Protein AF-A0A351UT31-F1 (afdb_monomer_lite)

Secondary structure (DSSP, 8-state):
--S-S-------TT---S--TTGGGGT--S--HHHHHHHHSS----HHHHHTTGGGSS--SSSPPPSS-SS--------SS--SHHHHHHHHTT----SPPPP-TTT-S-HHHHHHHHHHHT--

pLDDT: mean 95.67, std 3.82, range [61.44, 98.25]

Foldseek 3Di:
DDPDPDDDDDDPPPQAAWDDPCCVVVVRPGDGRVQVCLVPDPHDDDVPVQLQFVCVAHPHDHDDHDPHRPHDDYDDDQQAPEDDPVSVVVVVVPDHHPDYDDDQPPPRDDPVVVVVVCVVVVHD

Sequence (124 aa):
MKTYQRIFTIVLDSLGIGAMEDSPQYGDIGVDTLGHIDAQADHLVIPNLRRLGLANLHPLQKTEREEQPEGYYLRMKERSCGKDTMTGHWEMMGLHITKPFRTFTETGFPQELINELARQTGRT

Radius of gyration: 20.02 Å; chains: 1; bounding box: 42×34×54 Å

Structure (mmCIF, N/CA/C/O backbone):
data_AF-A0A351UT31-F1
#
_entry.id   AF-A0A351UT31-F1
#
loop_
_atom_site.group_PDB
_atom_site.id
_atom_site.type_symbol
_atom_site.label_atom_id
_atom_site.label_alt_id
_atom_site.label_comp_id
_atom_site.label_asym_id
_atom_site.label_entity_id
_atom_site.label_seq_id
_atom_site.pdbx_PDB_ins_code
_atom_site.Cartn_x
_atom_site.Cartn_y
_atom_site.Cartn_z
_atom_site.occupancy
_atom_site.B_iso_or_equiv
_atom_site.auth_seq_id
_atom_site.auth_comp_id
_atom_site.auth_asym_id
_atom_site.auth_atom_id
_atom_site.pdbx_PDB_model_num
ATOM 1 N N . MET A 1 1 ? -18.589 19.745 -20.631 1.00 61.44 1 MET A N 1
ATOM 2 C CA . MET A 1 1 ? -18.543 18.402 -21.254 1.00 61.44 1 MET A CA 1
ATOM 3 C C . MET A 1 1 ? -17.688 17.513 -20.359 1.00 61.44 1 MET A C 1
ATOM 5 O O . MET A 1 1 ? -16.689 18.017 -19.862 1.00 61.44 1 MET A O 1
ATOM 9 N N . LYS A 1 2 ? -18.082 16.267 -20.060 1.00 89.62 2 LYS A N 1
ATOM 10 C CA . LYS A 1 2 ? -17.237 15.369 -19.248 1.00 89.62 2 LYS A CA 1
ATOM 11 C C . LYS A 1 2 ? -16.104 14.831 -20.123 1.00 89.62 2 LYS A C 1
ATOM 13 O O . LYS A 1 2 ? -16.396 14.325 -21.202 1.00 89.62 2 LYS A O 1
ATOM 18 N N . THR A 1 3 ? -14.856 14.922 -19.662 1.00 96.62 3 THR A N 1
ATOM 19 C CA . THR A 1 3 ? -13.685 14.382 -20.382 1.00 96.62 3 THR A CA 1
ATOM 20 C C . THR A 1 3 ? -13.800 12.871 -20.594 1.00 96.62 3 THR A C 1
ATOM 22 O O . THR A 1 3 ? -13.489 12.380 -21.673 1.00 96.62 3 THR A O 1
ATOM 25 N N . TYR A 1 4 ? -14.324 12.141 -19.601 1.00 97.50 4 TYR A N 1
ATOM 26 C CA . TYR A 1 4 ? -14.540 10.693 -19.662 1.00 97.50 4 TYR A CA 1
ATOM 27 C C . TYR A 1 4 ? -15.998 10.335 -19.353 1.00 97.50 4 TYR A C 1
ATOM 29 O O . TYR A 1 4 ? -16.616 10.920 -18.461 1.00 97.50 4 TYR A O 1
ATOM 37 N N . GLN A 1 5 ? -16.550 9.354 -20.076 1.00 97.94 5 GLN A N 1
ATOM 38 C CA . GLN A 1 5 ? -17.912 8.850 -19.841 1.00 97.94 5 GLN A CA 1
ATOM 39 C C . GLN A 1 5 ? -17.997 7.922 -18.622 1.00 97.94 5 GLN A C 1
ATOM 41 O O . GLN A 1 5 ? -19.011 7.912 -17.927 1.00 97.94 5 GLN A O 1
ATOM 46 N N . ARG A 1 6 ? -16.942 7.140 -18.370 1.00 98.06 6 ARG A N 1
ATOM 47 C CA . ARG A 1 6 ? -16.817 6.202 -17.250 1.00 98.06 6 ARG A CA 1
ATOM 48 C C . ARG A 1 6 ? -15.391 6.249 -16.719 1.00 98.06 6 ARG A C 1
ATOM 50 O O . ARG A 1 6 ? -14.462 6.443 -17.499 1.00 98.06 6 ARG A O 1
ATOM 57 N N . ILE A 1 7 ? -15.244 6.044 -15.418 1.00 97.88 7 ILE A N 1
ATOM 58 C CA . ILE A 1 7 ? -13.956 5.884 -14.743 1.00 97.88 7 ILE A CA 1
ATOM 59 C C . ILE A 1 7 ? -13.994 4.523 -14.054 1.00 97.88 7 ILE A C 1
ATOM 61 O O . ILE A 1 7 ? -14.979 4.199 -13.392 1.00 97.88 7 ILE A O 1
ATOM 65 N N . PHE A 1 8 ? -12.941 3.734 -14.245 1.00 98.12 8 PHE A N 1
ATOM 66 C CA . PHE A 1 8 ? -12.754 2.456 -13.572 1.00 98.12 8 PHE A CA 1
ATOM 67 C C . PHE A 1 8 ? -11.608 2.612 -12.585 1.00 98.12 8 PHE A C 1
ATOM 69 O O . PHE A 1 8 ? -10.463 2.798 -12.993 1.00 98.12 8 PHE A O 1
ATOM 76 N N . THR A 1 9 ? -11.930 2.552 -11.299 1.00 97.25 9 THR A N 1
ATOM 77 C CA . THR A 1 9 ? -10.938 2.582 -10.225 1.00 97.25 9 THR A CA 1
ATOM 78 C C . THR A 1 9 ? -10.715 1.157 -9.745 1.00 97.25 9 THR A C 1
ATOM 80 O O . THR A 1 9 ? -11.671 0.471 -9.387 1.00 97.25 9 THR A O 1
ATOM 83 N N . ILE A 1 10 ? -9.461 0.708 -9.763 1.00 97.50 10 ILE A N 1
ATOM 84 C CA . ILE A 1 10 ? -9.051 -0.620 -9.301 1.00 97.50 10 ILE A CA 1
ATOM 85 C C . ILE A 1 10 ? -8.060 -0.416 -8.161 1.00 97.50 10 ILE A C 1
ATOM 87 O O . ILE A 1 10 ? -7.048 0.257 -8.341 1.00 97.50 10 ILE A O 1
ATOM 91 N N . VAL A 1 11 ? -8.354 -1.004 -7.003 1.00 97.62 11 VAL A N 1
ATOM 92 C CA . VAL A 1 11 ? -7.470 -0.987 -5.835 1.00 97.62 11 VAL A CA 1
ATOM 93 C C . VAL A 1 11 ? -6.811 -2.357 -5.721 1.00 97.62 11 VAL A C 1
ATOM 95 O O . VAL A 1 11 ? -7.496 -3.366 -5.563 1.00 97.62 11 VAL A O 1
ATOM 98 N N . LEU A 1 12 ? -5.482 -2.393 -5.829 1.00 97.00 12 LEU A N 1
ATOM 99 C CA . LEU A 1 12 ? -4.682 -3.565 -5.475 1.00 97.00 12 LEU A CA 1
ATOM 100 C C . LEU A 1 12 ? -4.385 -3.469 -3.978 1.00 97.00 12 LEU A C 1
ATOM 102 O O . LEU A 1 12 ? -3.407 -2.839 -3.578 1.00 97.00 12 LEU A O 1
ATOM 106 N N . ASP A 1 13 ? -5.292 -4.005 -3.161 1.00 97.81 13 ASP A N 1
ATOM 107 C CA . ASP A 1 13 ? -5.239 -3.828 -1.708 1.00 97.81 13 ASP A CA 1
ATOM 108 C C . ASP A 1 13 ? -3.895 -4.321 -1.142 1.00 97.81 13 ASP A C 1
ATOM 110 O O . ASP A 1 13 ? -3.376 -5.358 -1.561 1.00 97.81 13 ASP A O 1
ATOM 114 N N . SER A 1 14 ? -3.322 -3.554 -0.213 1.00 96.25 14 SER A N 1
ATOM 115 C CA . SER A 1 14 ? -2.006 -3.735 0.425 1.00 96.25 14 SER A CA 1
ATOM 116 C C . SER A 1 14 ? -0.746 -3.637 -0.457 1.00 96.25 14 SER A C 1
ATOM 118 O O . SER A 1 14 ? 0.367 -3.719 0.073 1.00 96.25 14 SER A O 1
ATOM 120 N N . LEU A 1 15 ? -0.859 -3.418 -1.775 1.00 97.06 15 LEU A N 1
ATOM 121 C CA . LEU A 1 15 ? 0.305 -3.327 -2.667 1.00 97.06 15 LEU A CA 1
ATOM 122 C C . LEU A 1 15 ? 1.032 -1.970 -2.549 1.00 97.06 15 LEU A C 1
ATOM 124 O O . LEU A 1 15 ? 0.894 -1.089 -3.397 1.00 97.06 15 LEU A O 1
ATOM 128 N N . GLY A 1 16 ? 1.830 -1.814 -1.493 1.00 97.06 16 GLY A N 1
ATOM 129 C CA . GLY A 1 16 ? 2.724 -0.669 -1.298 1.00 97.06 16 GLY A CA 1
ATOM 130 C C . GLY A 1 16 ? 3.950 -0.676 -2.224 1.00 97.06 16 GLY A C 1
ATOM 131 O O . GLY A 1 16 ? 4.431 -1.728 -2.642 1.00 97.06 16 GLY A O 1
ATOM 132 N N . ILE A 1 17 ? 4.491 0.511 -2.505 1.00 96.75 17 ILE A N 1
ATOM 133 C CA . ILE A 1 17 ? 5.650 0.738 -3.393 1.00 96.75 17 ILE A CA 1
ATOM 134 C C . ILE A 1 17 ? 6.849 1.351 -2.645 1.00 96.75 17 ILE A C 1
ATOM 136 O O . ILE A 1 17 ? 7.527 2.236 -3.163 1.00 96.75 17 ILE A O 1
ATOM 140 N N . GLY A 1 18 ? 7.055 0.925 -1.398 1.00 95.81 18 GLY A N 1
ATOM 141 C CA . GLY A 1 18 ? 8.115 1.417 -0.516 1.00 95.81 18 GLY A CA 1
ATOM 142 C C . GLY A 1 18 ? 7.611 2.209 0.692 1.00 95.81 18 GLY A C 1
ATOM 143 O O . GLY A 1 18 ? 6.455 2.631 0.761 1.00 95.81 18 GLY A O 1
ATOM 144 N N . ALA A 1 19 ? 8.506 2.398 1.659 1.00 95.69 19 ALA A N 1
ATOM 145 C CA . ALA A 1 19 ? 8.249 3.121 2.896 1.00 95.69 19 ALA A CA 1
ATOM 146 C C . ALA A 1 19 ? 8.001 4.622 2.664 1.00 95.69 19 ALA A C 1
ATOM 148 O O . ALA A 1 19 ? 8.709 5.281 1.898 1.00 95.69 19 ALA A O 1
ATOM 149 N N . MET A 1 20 ? 7.032 5.182 3.393 1.00 94.69 20 MET A N 1
ATOM 150 C CA . MET A 1 20 ? 6.841 6.632 3.508 1.00 94.69 20 MET A CA 1
ATOM 151 C C . MET A 1 20 ? 7.749 7.230 4.592 1.00 94.69 20 MET A C 1
ATOM 153 O O . MET A 1 20 ? 8.205 6.529 5.493 1.00 94.69 20 MET A O 1
ATOM 157 N N . GLU A 1 21 ? 7.993 8.540 4.535 1.00 94.12 21 GLU A N 1
ATOM 158 C CA . GLU A 1 21 ? 8.844 9.267 5.498 1.00 94.12 21 GLU A CA 1
ATOM 159 C C . GLU A 1 21 ? 8.392 9.098 6.959 1.00 94.12 21 GLU A C 1
ATOM 161 O O . GLU A 1 21 ? 9.208 9.091 7.876 1.00 94.12 21 GLU A O 1
ATOM 166 N N . ASP A 1 22 ? 7.088 8.959 7.175 1.00 95.12 22 ASP A N 1
ATOM 167 C CA . ASP A 1 22 ? 6.430 8.799 8.469 1.00 95.12 22 ASP A CA 1
ATOM 168 C C . ASP A 1 22 ? 6.180 7.334 8.857 1.00 95.12 22 ASP A C 1
ATOM 170 O O . ASP A 1 22 ? 5.736 7.078 9.973 1.00 95.12 22 ASP A O 1
ATOM 174 N N . SER A 1 23 ? 6.544 6.365 8.009 1.00 95.88 23 SER A N 1
ATOM 175 C CA . SER A 1 23 ? 6.421 4.929 8.316 1.00 95.88 23 SER A CA 1
ATOM 176 C C . SER A 1 23 ? 7.046 4.499 9.660 1.00 95.88 23 SER A C 1
ATOM 178 O O . SER A 1 23 ? 6.413 3.698 10.357 1.00 95.88 23 SER A O 1
ATOM 180 N N . PRO A 1 24 ? 8.172 5.079 10.150 1.00 96.25 24 PRO A N 1
ATOM 181 C CA . PRO A 1 24 ? 8.697 4.724 11.469 1.00 96.25 24 PRO A CA 1
ATOM 182 C C . PRO A 1 24 ? 7.747 5.063 12.627 1.00 96.25 24 PRO A C 1
ATOM 184 O O . PRO A 1 24 ? 7.802 4.410 13.666 1.00 96.25 24 PRO A O 1
ATOM 187 N N . GLN A 1 25 ? 6.849 6.044 12.461 1.00 94.44 25 GLN A N 1
ATOM 188 C CA . GLN A 1 25 ? 5.841 6.394 13.475 1.00 94.44 25 GLN A CA 1
ATOM 189 C C . GLN A 1 25 ? 4.811 5.273 13.670 1.00 94.44 25 GLN A C 1
ATOM 191 O O . GLN A 1 25 ? 4.196 5.175 14.730 1.00 94.44 25 GLN A O 1
ATOM 196 N N . TYR A 1 26 ? 4.664 4.403 12.670 1.00 92.31 26 TYR A N 1
ATOM 197 C CA . TYR A 1 26 ? 3.785 3.237 12.686 1.00 92.31 26 TYR A CA 1
ATOM 198 C C . TYR A 1 26 ? 4.527 1.929 12.996 1.00 92.31 26 TYR A C 1
ATOM 200 O O . TYR A 1 26 ? 3.931 0.857 12.864 1.00 92.31 26 TYR A O 1
ATOM 208 N N . GLY A 1 27 ? 5.809 2.011 13.378 1.00 93.81 27 GLY A N 1
ATOM 209 C CA . GLY A 1 27 ? 6.681 0.855 13.603 1.00 93.81 27 GLY A CA 1
ATOM 210 C C . GLY A 1 27 ? 7.198 0.192 12.322 1.00 93.81 27 GLY A C 1
ATOM 211 O O . GLY A 1 27 ? 7.848 -0.847 12.396 1.00 93.81 27 GLY A O 1
ATOM 212 N N . ASP A 1 28 ? 6.946 0.788 11.156 1.00 94.75 28 ASP A N 1
ATOM 213 C CA . ASP A 1 28 ? 7.252 0.196 9.857 1.00 94.75 28 ASP A CA 1
ATOM 214 C C . ASP A 1 28 ? 8.592 0.731 9.332 1.00 94.75 28 ASP A C 1
ATOM 216 O O . ASP A 1 28 ? 8.649 1.728 8.617 1.00 94.75 28 ASP A O 1
ATOM 220 N N . ILE A 1 29 ? 9.701 0.083 9.694 1.00 95.94 29 ILE A N 1
ATOM 221 C CA . ILE A 1 29 ? 11.048 0.477 9.249 1.00 95.94 29 ILE A CA 1
ATOM 222 C C . ILE A 1 29 ? 11.514 -0.455 8.131 1.00 95.94 29 ILE A C 1
ATOM 224 O O . ILE A 1 29 ? 11.518 -1.672 8.294 1.00 95.94 29 ILE A O 1
ATOM 228 N N . GLY A 1 30 ? 11.942 0.120 7.003 1.00 94.00 30 GLY A N 1
ATOM 229 C CA . GLY A 1 30 ? 12.467 -0.650 5.868 1.00 94.00 30 GLY A CA 1
ATOM 230 C C . GLY A 1 30 ? 11.410 -1.483 5.140 1.00 94.00 30 GLY A C 1
ATOM 231 O O . GLY A 1 30 ? 11.750 -2.474 4.503 1.00 94.00 30 GLY A O 1
ATOM 232 N N . VAL A 1 31 ? 10.131 -1.114 5.251 1.00 96.50 31 VAL A N 1
ATOM 233 C CA . VAL A 1 31 ? 9.038 -1.805 4.559 1.00 96.50 31 VAL A CA 1
ATOM 234 C C . VAL A 1 31 ? 9.007 -1.440 3.075 1.00 96.50 31 VAL A C 1
ATOM 236 O O . VAL A 1 31 ? 9.115 -0.274 2.703 1.00 96.50 31 VAL A O 1
ATOM 239 N N . ASP A 1 32 ? 8.848 -2.442 2.216 1.00 97.56 32 ASP A N 1
ATOM 240 C CA . ASP A 1 32 ? 8.759 -2.259 0.768 1.00 97.56 32 ASP A CA 1
ATOM 241 C C . ASP A 1 32 ? 8.058 -3.458 0.127 1.00 97.56 32 ASP A C 1
ATOM 243 O O . ASP A 1 32 ? 8.688 -4.451 -0.221 1.00 97.56 32 ASP A O 1
ATOM 247 N N . THR A 1 33 ? 6.730 -3.404 0.017 1.00 97.94 33 THR A N 1
ATOM 248 C CA . THR A 1 33 ? 5.938 -4.548 -0.455 1.00 97.94 33 THR A CA 1
ATOM 249 C C . THR A 1 33 ? 6.317 -4.954 -1.881 1.00 97.94 33 THR A C 1
ATOM 251 O O . THR A 1 33 ? 6.750 -6.086 -2.093 1.00 97.94 33 THR A O 1
ATOM 254 N N . LEU A 1 34 ? 6.185 -4.054 -2.863 1.00 97.69 34 LEU A N 1
ATOM 255 C CA . LEU A 1 34 ? 6.490 -4.365 -4.262 1.00 97.69 34 LEU A CA 1
ATOM 256 C C . LEU A 1 34 ? 7.974 -4.703 -4.465 1.00 97.69 34 LEU A C 1
ATOM 258 O O . LEU A 1 34 ? 8.276 -5.676 -5.157 1.00 97.69 34 LEU A O 1
ATOM 262 N N . GLY A 1 35 ? 8.892 -3.948 -3.852 1.00 97.56 35 GLY A N 1
ATOM 263 C CA . GLY A 1 35 ? 10.326 -4.200 -3.981 1.00 97.56 35 GLY A CA 1
ATOM 264 C C . GLY A 1 35 ? 10.756 -5.522 -3.347 1.00 97.56 35 GLY A C 1
ATOM 265 O O . GLY A 1 35 ? 11.524 -6.267 -3.954 1.00 97.56 35 GLY A O 1
ATOM 266 N N . HIS A 1 36 ? 10.222 -5.884 -2.174 1.00 97.88 36 HIS A N 1
ATOM 267 C CA . HIS A 1 36 ? 10.505 -7.186 -1.566 1.00 97.88 36 HIS A CA 1
ATOM 268 C C . HIS A 1 36 ? 9.881 -8.343 -2.349 1.00 97.88 36 HIS A C 1
ATOM 270 O O . HIS A 1 36 ? 10.526 -9.381 -2.479 1.00 97.88 36 HIS A O 1
ATOM 276 N N . ILE A 1 37 ? 8.676 -8.186 -2.907 1.00 97.56 37 ILE A N 1
ATOM 277 C CA . ILE A 1 37 ? 8.083 -9.207 -3.786 1.00 97.56 37 ILE A CA 1
ATOM 278 C C . ILE A 1 37 ? 8.989 -9.451 -4.994 1.00 97.56 37 ILE A C 1
ATOM 280 O O . ILE A 1 37 ? 9.306 -10.599 -5.291 1.00 97.56 37 ILE A O 1
ATOM 284 N N . ASP A 1 38 ? 9.439 -8.390 -5.663 1.00 97.56 38 ASP A N 1
ATOM 285 C CA . ASP A 1 38 ? 10.343 -8.497 -6.809 1.00 97.56 38 ASP A CA 1
ATOM 286 C C . ASP A 1 38 ? 11.700 -9.125 -6.436 1.00 97.56 38 ASP A C 1
ATOM 288 O O . ASP A 1 38 ? 12.213 -9.983 -7.153 1.00 97.56 38 ASP A O 1
ATOM 292 N N . ALA A 1 39 ? 12.255 -8.765 -5.277 1.00 96.88 39 ALA A N 1
ATOM 293 C CA . ALA A 1 39 ? 13.510 -9.328 -4.789 1.00 96.88 39 ALA A CA 1
ATOM 294 C C . ALA A 1 39 ? 13.401 -10.826 -4.450 1.00 96.88 39 ALA A C 1
ATOM 296 O O . ALA A 1 39 ? 14.340 -11.588 -4.699 1.00 96.88 39 ALA A O 1
ATOM 297 N N . GLN A 1 40 ? 12.273 -11.262 -3.883 1.00 97.31 40 GLN A N 1
ATOM 298 C CA . GLN A 1 40 ? 12.075 -12.642 -3.424 1.00 97.31 40 GLN A CA 1
ATOM 299 C C . GLN A 1 40 ? 11.566 -13.577 -4.522 1.00 97.31 40 GLN A C 1
ATOM 301 O O . GLN A 1 40 ? 11.967 -14.736 -4.563 1.00 97.31 40 GLN A O 1
ATOM 306 N N . ALA A 1 41 ? 10.707 -13.099 -5.422 1.00 95.00 41 ALA A N 1
ATOM 307 C CA . ALA A 1 41 ? 10.202 -13.912 -6.522 1.00 95.00 41 ALA A CA 1
ATOM 308 C C . ALA A 1 41 ? 11.333 -14.279 -7.491 1.00 95.00 41 ALA A C 1
ATOM 310 O O . ALA A 1 41 ? 12.184 -13.440 -7.786 1.00 95.00 41 ALA A O 1
ATOM 311 N N . ASP A 1 42 ? 11.329 -15.498 -8.039 1.00 93.69 42 ASP A N 1
ATOM 312 C CA . ASP A 1 42 ? 12.265 -15.871 -9.111 1.00 93.69 42 ASP A CA 1
ATOM 313 C C . ASP A 1 42 ? 12.120 -14.903 -10.292 1.00 93.69 42 ASP A C 1
ATOM 315 O O . ASP A 1 42 ? 13.095 -14.293 -10.731 1.00 93.69 42 ASP A O 1
ATOM 319 N N . HIS A 1 43 ? 10.869 -14.690 -10.720 1.00 90.88 43 HIS A N 1
ATOM 320 C CA . HIS A 1 43 ? 10.476 -13.685 -11.700 1.00 90.88 43 HIS A CA 1
ATOM 321 C C . HIS A 1 43 ? 9.091 -13.113 -11.376 1.00 90.88 43 HIS A C 1
ATOM 323 O O . HIS A 1 43 ? 8.104 -13.850 -11.304 1.00 90.88 43 HIS A O 1
ATOM 329 N N . LEU A 1 44 ? 8.991 -11.789 -11.246 1.00 95.56 44 LEU A N 1
ATOM 330 C CA . LEU A 1 44 ? 7.711 -11.093 -11.134 1.00 95.56 44 LEU A CA 1
ATOM 331 C C . LEU A 1 44 ? 7.136 -10.820 -12.536 1.00 95.56 44 LEU A C 1
ATOM 333 O O . LEU A 1 44 ? 7.513 -9.875 -13.226 1.00 95.56 44 LEU A O 1
ATOM 337 N N . VAL A 1 45 ? 6.209 -11.670 -12.983 1.00 95.69 45 VAL A N 1
ATOM 338 C CA . VAL A 1 45 ? 5.635 -11.593 -14.337 1.00 95.69 45 VAL A CA 1
ATOM 339 C C . VAL A 1 45 ? 4.386 -10.709 -14.351 1.00 95.69 45 VAL A C 1
ATOM 341 O O . VAL A 1 45 ? 3.270 -11.169 -14.121 1.00 95.69 45 VAL A O 1
ATOM 344 N N . ILE A 1 46 ? 4.572 -9.426 -14.662 1.00 95.88 46 ILE A N 1
ATOM 345 C CA . ILE A 1 46 ? 3.497 -8.417 -14.704 1.00 95.88 46 ILE A CA 1
ATOM 346 C C . ILE A 1 46 ? 3.496 -7.585 -16.004 1.00 95.88 46 ILE A C 1
ATOM 348 O O . ILE A 1 46 ? 3.441 -6.356 -15.948 1.00 95.88 46 ILE A O 1
ATOM 352 N N . PRO A 1 47 ? 3.526 -8.206 -17.200 1.00 96.50 47 PRO A N 1
ATOM 353 C CA . PRO A 1 47 ? 3.763 -7.502 -18.468 1.00 96.50 47 PRO A CA 1
ATOM 354 C C . PRO A 1 47 ? 2.758 -6.373 -18.735 1.00 96.50 47 PRO A C 1
ATOM 356 O O . PRO A 1 47 ? 3.132 -5.295 -19.192 1.00 96.50 47 PRO A O 1
ATOM 359 N N . ASN A 1 48 ? 1.488 -6.577 -18.380 1.00 97.88 48 ASN A N 1
ATOM 360 C CA . ASN A 1 48 ? 0.449 -5.569 -18.579 1.00 97.88 48 ASN A CA 1
ATOM 361 C C . ASN A 1 48 ? 0.599 -4.374 -17.631 1.00 97.88 48 ASN A C 1
ATOM 363 O O . ASN A 1 48 ? 0.431 -3.238 -18.059 1.00 97.88 48 ASN A O 1
ATOM 367 N N . LEU A 1 49 ? 0.927 -4.614 -16.358 1.00 97.00 49 LEU A N 1
ATOM 368 C CA . LEU A 1 49 ? 1.109 -3.538 -15.379 1.00 97.00 49 LEU A CA 1
ATOM 369 C C . LEU A 1 49 ? 2.428 -2.797 -15.609 1.00 97.00 49 LEU A C 1
ATOM 371 O O . LEU A 1 49 ? 2.472 -1.580 -15.451 1.00 97.00 49 LEU A O 1
ATOM 375 N N . ARG A 1 50 ? 3.476 -3.501 -16.057 1.00 96.56 50 ARG A N 1
ATOM 376 C CA . ARG A 1 50 ? 4.722 -2.884 -16.520 1.00 96.56 50 ARG A CA 1
ATOM 377 C C . ARG A 1 50 ? 4.450 -1.928 -17.683 1.00 96.56 50 ARG A C 1
ATOM 379 O O . ARG A 1 50 ? 4.819 -0.767 -17.582 1.00 96.56 50 ARG A O 1
ATOM 386 N N . ARG A 1 51 ? 3.709 -2.366 -18.709 1.00 97.81 51 ARG A N 1
ATOM 387 C CA . ARG A 1 51 ? 3.303 -1.527 -19.856 1.00 97.81 51 ARG A CA 1
ATOM 388 C C . ARG 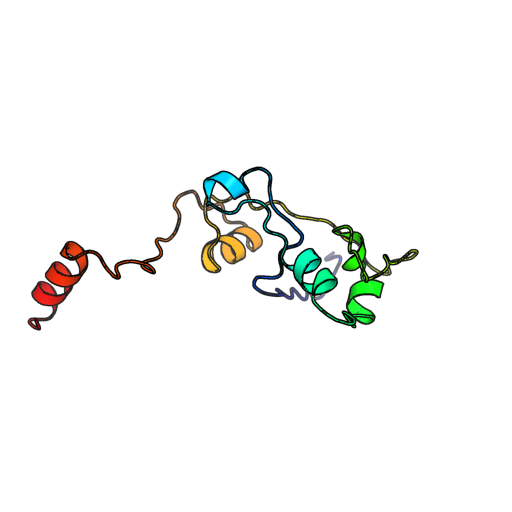A 1 51 ? 2.501 -0.281 -19.447 1.00 97.81 51 ARG A C 1
ATOM 390 O O . ARG A 1 51 ? 2.586 0.750 -20.106 1.00 97.81 51 ARG A O 1
ATOM 397 N N . LEU A 1 52 ? 1.744 -0.356 -18.348 1.00 97.75 52 LEU A N 1
ATOM 398 C CA . LEU A 1 52 ? 1.030 0.787 -17.759 1.00 97.75 52 LEU A CA 1
ATOM 399 C C . LEU A 1 52 ? 1.916 1.693 -16.877 1.00 97.75 52 LEU A C 1
ATOM 401 O O . LEU A 1 52 ? 1.457 2.754 -16.465 1.00 97.75 52 LEU A O 1
ATOM 405 N N . GLY A 1 53 ? 3.162 1.304 -16.594 1.00 97.19 53 GLY A N 1
ATOM 406 C CA . GLY A 1 53 ? 4.130 2.085 -15.819 1.00 97.19 53 GLY A CA 1
ATOM 407 C C . GLY A 1 53 ? 4.281 1.684 -14.346 1.00 97.19 53 GLY A C 1
ATOM 408 O O . GLY A 1 53 ? 4.916 2.418 -13.594 1.00 97.19 53 GLY A O 1
ATOM 409 N N . LEU A 1 54 ? 3.745 0.539 -13.895 1.00 96.75 54 LEU A N 1
ATOM 410 C CA . LEU A 1 54 ? 3.852 0.128 -12.482 1.00 96.75 54 LEU A CA 1
ATOM 411 C C . LEU A 1 54 ? 5.316 -0.025 -12.030 1.00 96.75 54 LEU A C 1
ATOM 413 O O . LEU A 1 54 ? 5.686 0.469 -10.969 1.00 96.75 54 LEU A O 1
ATOM 417 N N . ALA A 1 55 ? 6.161 -0.647 -12.858 1.00 96.25 55 ALA A N 1
ATOM 418 C CA . ALA A 1 55 ? 7.590 -0.832 -12.574 1.00 96.25 55 ALA A CA 1
ATOM 419 C C . ALA A 1 55 ? 8.392 0.487 -12.579 1.00 96.25 55 ALA A C 1
ATOM 421 O O . ALA A 1 55 ? 9.561 0.507 -12.209 1.00 96.25 55 ALA A O 1
ATOM 422 N N . ASN A 1 56 ? 7.776 1.598 -12.995 1.00 97.06 56 ASN A N 1
ATOM 423 C CA . ASN A 1 56 ? 8.395 2.920 -13.002 1.00 97.06 56 ASN A CA 1
ATOM 424 C C . ASN A 1 56 ? 8.121 3.700 -11.704 1.00 97.06 56 ASN A C 1
ATOM 426 O O . ASN A 1 56 ? 8.739 4.742 -11.486 1.00 97.06 56 ASN A O 1
ATOM 430 N N . LEU A 1 57 ? 7.202 3.225 -10.852 1.00 95.62 57 LEU A N 1
ATOM 431 C CA . LEU A 1 57 ? 6.839 3.887 -9.593 1.00 95.62 57 LEU A CA 1
ATOM 432 C C . LEU A 1 57 ? 7.929 3.787 -8.525 1.00 95.62 57 LEU A C 1
ATOM 434 O O . LEU A 1 57 ? 8.046 4.676 -7.681 1.00 95.62 57 LEU A O 1
ATOM 438 N N . HIS A 1 58 ? 8.699 2.702 -8.557 1.00 93.56 58 HIS A N 1
ATOM 439 C CA . HIS A 1 58 ? 9.695 2.358 -7.554 1.00 93.56 58 HIS A CA 1
ATOM 440 C C . HIS A 1 58 ? 10.792 1.498 -8.193 1.00 93.56 58 HIS A C 1
ATOM 442 O O . HIS A 1 58 ? 10.453 0.621 -8.986 1.00 93.56 58 HIS A O 1
ATOM 448 N N . PRO A 1 59 ? 12.088 1.727 -7.908 1.00 92.25 59 PRO A N 1
ATOM 449 C CA . PRO A 1 59 ? 13.157 0.879 -8.426 1.00 92.25 59 PRO A CA 1
ATOM 450 C C . PRO A 1 59 ? 12.998 -0.578 -7.975 1.00 92.25 59 PRO A C 1
ATOM 452 O O . PRO A 1 59 ? 12.977 -0.865 -6.781 1.00 92.25 59 PRO A O 1
ATOM 455 N N . LEU A 1 60 ? 12.931 -1.493 -8.940 1.00 95.75 60 LEU A N 1
ATOM 456 C CA . LEU A 1 60 ? 12.861 -2.937 -8.715 1.00 95.75 60 LEU A CA 1
ATOM 457 C C . LEU A 1 60 ? 14.212 -3.589 -9.055 1.00 95.75 60 LEU A C 1
ATOM 459 O O . LEU A 1 60 ? 14.987 -3.050 -9.846 1.00 95.75 60 LEU A O 1
ATOM 463 N N . GLN A 1 61 ? 14.523 -4.718 -8.416 1.00 95.31 61 GLN A N 1
ATOM 464 C CA . GLN A 1 61 ? 15.808 -5.412 -8.548 1.00 95.31 61 GLN A CA 1
ATOM 465 C C . GLN A 1 61 ? 15.871 -6.293 -9.799 1.00 95.31 61 GLN A C 1
ATOM 467 O O . GLN A 1 61 ? 16.892 -6.315 -10.483 1.00 95.31 61 GLN A O 1
ATOM 472 N N . LYS A 1 62 ? 14.801 -7.046 -10.070 1.00 95.81 62 LYS A N 1
ATOM 473 C CA . LYS A 1 62 ? 14.718 -8.043 -11.146 1.00 95.81 62 LYS A CA 1
ATOM 474 C C . LYS A 1 62 ? 13.795 -7.598 -12.275 1.00 95.81 62 LYS A C 1
ATOM 476 O O . LYS A 1 62 ? 14.018 -7.973 -13.423 1.00 95.81 62 LYS A O 1
ATOM 481 N N . THR A 1 63 ? 12.767 -6.809 -11.969 1.00 95.81 63 THR A N 1
ATOM 482 C CA . THR A 1 63 ? 11.833 -6.291 -12.974 1.00 95.81 63 THR A CA 1
ATOM 483 C C . THR A 1 63 ? 12.336 -4.987 -13.579 1.00 95.81 63 THR A C 1
ATOM 485 O O . THR A 1 63 ? 12.539 -3.989 -12.891 1.00 95.81 63 THR A O 1
ATOM 488 N N . GLU A 1 64 ? 12.487 -4.971 -14.899 1.00 95.56 64 GLU A N 1
ATOM 489 C CA . GLU A 1 64 ? 12.861 -3.765 -15.632 1.00 95.56 64 GLU A CA 1
ATOM 490 C C . GLU A 1 64 ? 11.718 -2.743 -15.694 1.00 95.56 64 GLU A C 1
ATOM 492 O O . GLU A 1 64 ? 10.534 -3.087 -15.776 1.00 95.56 64 GLU A O 1
ATOM 497 N N . ARG A 1 65 ? 12.099 -1.463 -15.716 1.00 96.50 65 ARG A N 1
ATOM 498 C CA . ARG A 1 65 ? 11.193 -0.341 -15.989 1.00 96.50 65 ARG A CA 1
ATOM 499 C C . ARG A 1 65 ? 10.648 -0.402 -17.421 1.00 96.50 65 ARG A C 1
ATOM 501 O O . ARG A 1 65 ? 11.277 -0.980 -18.304 1.00 96.50 65 ARG A O 1
ATOM 508 N N . GLU A 1 66 ? 9.534 0.278 -17.670 1.00 97.31 66 GLU A N 1
ATOM 509 C CA . GLU A 1 66 ? 9.031 0.498 -19.027 1.00 97.31 66 GLU A CA 1
ATOM 510 C C . GLU A 1 66 ? 9.587 1.800 -19.611 1.00 97.31 66 GLU A C 1
ATOM 512 O O . GLU A 1 66 ? 9.444 2.862 -19.003 1.00 97.31 66 GLU A O 1
ATOM 517 N N . GLU A 1 67 ? 10.229 1.742 -20.779 1.00 96.88 67 GLU A N 1
ATOM 518 C CA . GLU A 1 67 ? 10.796 2.939 -21.417 1.00 96.88 67 GLU A CA 1
ATOM 519 C C . GLU A 1 67 ? 9.706 3.853 -21.984 1.00 96.88 67 GLU A C 1
ATOM 521 O O . GLU A 1 67 ? 9.836 5.077 -21.934 1.00 96.88 67 GLU A O 1
ATOM 526 N N . GLN A 1 68 ? 8.626 3.263 -22.501 1.00 97.31 68 GLN A N 1
ATOM 527 C CA . GLN A 1 68 ? 7.518 3.979 -23.133 1.00 97.31 68 GLN A CA 1
ATOM 528 C C . GLN A 1 68 ? 6.178 3.521 -22.538 1.00 97.31 68 GLN A C 1
ATOM 530 O O . GLN A 1 68 ? 5.441 2.769 -23.177 1.00 97.31 68 GLN A O 1
ATOM 535 N N . PRO A 1 69 ? 5.851 3.935 -21.300 1.00 97.75 69 PRO A N 1
ATOM 536 C CA . PRO A 1 69 ? 4.610 3.527 -20.660 1.00 97.75 69 PRO A CA 1
ATOM 537 C C . PRO A 1 69 ? 3.403 4.121 -21.392 1.00 97.75 69 PRO A C 1
ATOM 539 O O . PRO A 1 69 ? 3.391 5.291 -21.770 1.00 97.75 69 PRO A O 1
ATOM 542 N N . GLU A 1 70 ? 2.355 3.317 -21.552 1.00 97.88 70 GLU A N 1
ATOM 543 C CA . GLU A 1 70 ? 1.116 3.747 -22.217 1.00 97.88 70 GLU A CA 1
ATOM 544 C C . GLU A 1 70 ? 0.224 4.618 -21.326 1.00 97.88 70 GLU A C 1
ATOM 546 O O . GLU A 1 70 ? -0.727 5.242 -21.799 1.00 97.88 70 GLU A O 1
ATOM 55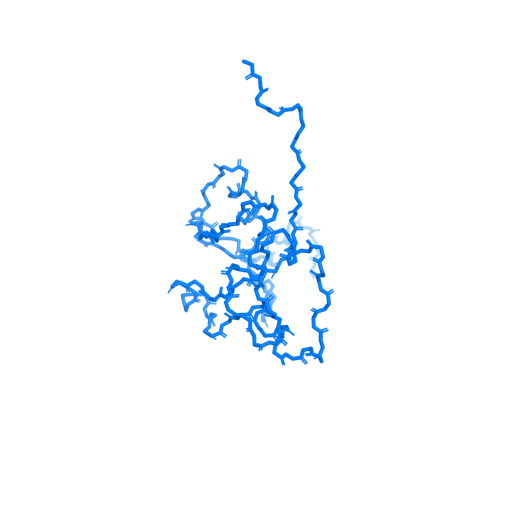1 N N . GLY A 1 71 ? 0.506 4.627 -20.023 1.00 94.50 71 GLY A N 1
ATOM 552 C CA . GLY A 1 71 ? -0.249 5.348 -19.012 1.00 94.50 71 GLY A CA 1
ATOM 553 C C . GLY A 1 71 ? 0.595 6.370 -18.260 1.00 94.50 71 GLY A C 1
ATOM 554 O O . GLY A 1 71 ? 1.825 6.362 -18.287 1.00 94.50 71 GLY A O 1
ATOM 555 N N . TYR A 1 72 ? -0.103 7.239 -17.535 1.00 97.12 72 TYR A N 1
ATOM 556 C CA . TYR A 1 72 ? 0.515 8.087 -16.524 1.00 97.12 72 TYR A CA 1
ATOM 557 C C . TYR A 1 72 ? 0.675 7.300 -15.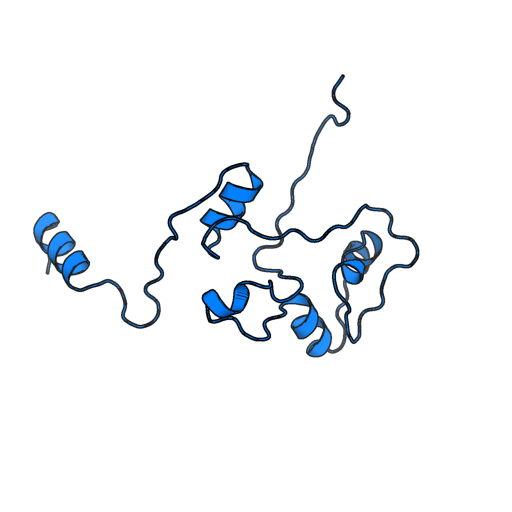227 1.00 97.12 72 TYR A C 1
ATOM 559 O O . TYR A 1 72 ? -0.232 6.576 -14.817 1.00 97.12 72 TYR A O 1
ATOM 567 N N . TYR A 1 73 ? 1.803 7.497 -14.555 1.00 96.69 73 TYR A N 1
ATOM 568 C CA . TYR A 1 73 ? 2.101 6.873 -13.274 1.00 96.69 73 TYR A CA 1
ATOM 569 C C . TYR A 1 73 ? 2.560 7.936 -12.275 1.00 96.69 73 TYR A C 1
ATOM 571 O O . TYR A 1 73 ? 3.278 8.876 -12.618 1.00 96.69 73 TYR A O 1
ATOM 579 N N . LEU A 1 74 ? 2.113 7.801 -11.029 1.00 96.00 74 LEU A N 1
ATOM 580 C CA . LEU A 1 74 ? 2.514 8.652 -9.916 1.00 96.00 74 LEU A CA 1
ATOM 581 C C . LEU A 1 74 ? 2.412 7.871 -8.608 1.00 96.00 74 LEU A C 1
ATOM 583 O O . LEU A 1 74 ? 1.560 6.995 -8.462 1.00 96.00 74 LEU A O 1
ATOM 587 N N . ARG A 1 75 ? 3.265 8.220 -7.649 1.00 94.25 75 ARG A N 1
ATOM 588 C CA . ARG A 1 75 ? 3.162 7.739 -6.269 1.00 94.25 75 ARG A CA 1
ATOM 589 C C . ARG A 1 75 ? 2.334 8.712 -5.440 1.00 94.25 75 ARG A C 1
ATOM 591 O O . ARG A 1 75 ? 2.475 9.925 -5.597 1.00 94.25 75 ARG A O 1
ATOM 598 N N . MET A 1 76 ? 1.498 8.183 -4.556 1.00 95.12 76 MET A N 1
ATOM 599 C CA . MET A 1 76 ? 0.692 8.970 -3.621 1.00 95.12 76 MET A CA 1
ATOM 600 C C . MET A 1 76 ? 1.205 8.755 -2.200 1.00 95.12 76 MET A C 1
ATOM 602 O O . MET A 1 76 ? 1.690 7.674 -1.877 1.00 95.12 76 MET A O 1
ATOM 606 N N . LYS A 1 77 ? 1.113 9.799 -1.377 1.00 95.06 77 LYS A N 1
ATOM 607 C CA . LYS A 1 77 ? 1.425 9.759 0.052 1.00 95.06 77 LYS A CA 1
ATOM 608 C C . LYS A 1 77 ? 0.107 9.864 0.808 1.00 95.06 77 LYS A C 1
ATOM 610 O O . LYS A 1 77 ? -0.616 10.834 0.582 1.00 95.06 77 LYS A O 1
ATOM 615 N N . GLU A 1 78 ? -0.186 8.891 1.662 1.00 96.75 78 GLU A N 1
ATOM 616 C CA . GLU A 1 78 ? -1.354 8.944 2.542 1.00 96.75 78 GLU A CA 1
ATOM 617 C C . GLU A 1 78 ? -1.200 10.112 3.527 1.00 96.75 78 GLU A C 1
ATOM 619 O O . GLU A 1 78 ? -0.109 10.379 4.041 1.00 96.75 78 GLU A O 1
ATOM 624 N N . ARG A 1 79 ? -2.271 10.881 3.718 1.00 96.25 79 ARG A N 1
ATOM 625 C CA . ARG A 1 79 ? -2.284 12.068 4.580 1.00 96.25 79 ARG A CA 1
ATOM 626 C C . ARG A 1 79 ? -2.921 11.789 5.937 1.00 96.25 79 ARG A C 1
ATOM 628 O O . ARG A 1 79 ? -2.575 12.447 6.917 1.00 96.25 79 ARG A O 1
ATOM 635 N N . SER A 1 80 ? -3.879 10.875 5.976 1.00 97.00 80 SER A N 1
ATOM 636 C CA . SER A 1 80 ? -4.598 10.461 7.172 1.00 97.00 80 SER A CA 1
ATOM 637 C C . SER A 1 80 ? -3.681 9.772 8.179 1.00 97.00 80 SER A C 1
ATOM 639 O O . SER A 1 80 ? -2.637 9.228 7.837 1.00 97.00 80 SER A O 1
ATOM 641 N N . CYS A 1 81 ? -4.072 9.783 9.452 1.00 91.38 81 CYS A N 1
ATOM 642 C CA . CYS A 1 81 ? -3.247 9.263 10.544 1.00 91.38 81 CYS A CA 1
ATOM 643 C C . CYS A 1 81 ? -3.517 7.778 10.862 1.00 91.38 81 CYS A C 1
ATOM 645 O O . CYS A 1 81 ? -3.622 7.402 12.030 1.00 91.38 81 CYS A O 1
ATOM 647 N N . GLY A 1 82 ? -3.687 6.942 9.839 1.00 91.31 82 GLY A N 1
ATOM 648 C CA . GLY A 1 82 ? -3.952 5.507 9.956 1.00 91.31 82 GLY A CA 1
ATOM 649 C C . GLY A 1 82 ? -3.399 4.756 8.748 1.00 91.31 82 GLY A C 1
ATOM 650 O O . GLY A 1 82 ? -3.077 5.375 7.745 1.00 91.31 82 GLY A O 1
ATOM 651 N N . LYS A 1 83 ? -3.287 3.429 8.864 1.00 93.25 83 LYS A N 1
ATOM 652 C CA . LYS A 1 83 ? -2.815 2.532 7.789 1.00 93.25 83 LYS A CA 1
ATOM 653 C C . LYS A 1 83 ? -3.750 1.340 7.552 1.00 93.25 83 LYS A C 1
ATOM 655 O O . LYS A 1 83 ? -3.347 0.303 7.033 1.00 93.25 83 LYS A O 1
ATOM 660 N N . ASP A 1 84 ? -4.985 1.446 8.038 1.00 95.06 84 ASP A N 1
ATOM 661 C CA . ASP A 1 84 ? -6.020 0.432 7.864 1.00 95.06 84 ASP A CA 1
ATOM 662 C C . ASP A 1 84 ? -6.784 0.628 6.544 1.00 95.06 84 ASP A C 1
ATOM 664 O O . ASP A 1 84 ? -6.851 1.729 5.995 1.00 95.06 84 ASP A O 1
ATOM 668 N N . THR A 1 85 ? -7.412 -0.443 6.056 1.00 95.62 85 THR A N 1
ATOM 669 C CA . THR A 1 85 ? -8.147 -0.447 4.785 1.00 95.62 85 THR A CA 1
ATOM 670 C C . THR A 1 85 ? -9.225 0.637 4.712 1.00 95.62 85 THR A C 1
ATOM 672 O O . THR A 1 85 ? -9.426 1.210 3.641 1.00 95.62 85 THR A O 1
ATOM 675 N N . MET A 1 86 ? -9.927 0.938 5.813 1.00 97.31 86 MET A N 1
ATOM 676 C CA . MET A 1 86 ? -11.002 1.933 5.787 1.00 97.31 86 MET A CA 1
ATOM 677 C C . MET A 1 86 ? -10.434 3.336 5.609 1.00 97.31 86 MET A C 1
ATOM 679 O O . MET A 1 86 ? -10.921 4.068 4.749 1.00 97.31 86 MET A O 1
ATOM 683 N N . THR A 1 87 ? -9.397 3.682 6.374 1.00 97.00 87 THR A N 1
ATOM 684 C CA . THR A 1 87 ? -8.711 4.977 6.277 1.00 97.00 87 THR A CA 1
ATOM 685 C C . THR A 1 87 ? -8.253 5.259 4.843 1.00 97.00 87 THR A C 1
ATOM 687 O O . THR A 1 87 ? -8.663 6.274 4.273 1.00 97.00 87 THR A O 1
ATOM 690 N N . GLY A 1 88 ? -7.537 4.323 4.212 1.00 96.88 88 GLY A N 1
ATOM 691 C CA . GLY A 1 88 ? -7.035 4.511 2.847 1.00 96.88 88 GLY A CA 1
ATOM 692 C C . GLY A 1 88 ? -8.144 4.634 1.795 1.00 96.88 88 GLY A C 1
ATOM 693 O O . GLY A 1 88 ? -8.090 5.498 0.915 1.00 96.88 88 GLY A O 1
ATOM 694 N N . HIS A 1 89 ? -9.207 3.827 1.896 1.00 98.00 89 HIS A N 1
ATOM 695 C CA . HIS A 1 89 ? -10.342 3.917 0.967 1.00 98.00 89 HIS A CA 1
ATOM 696 C C . HIS A 1 89 ? -11.143 5.213 1.150 1.00 98.00 89 HIS A C 1
ATOM 698 O O . HIS A 1 89 ? -11.601 5.805 0.171 1.00 98.00 89 HIS A O 1
ATOM 704 N N . TRP A 1 90 ? -11.318 5.669 2.390 1.00 98.00 90 TRP A N 1
ATOM 705 C CA . TRP A 1 90 ? -11.990 6.929 2.696 1.00 98.00 90 TRP A CA 1
ATOM 706 C C . TRP A 1 90 ? -11.202 8.128 2.180 1.00 98.00 90 TRP A C 1
ATOM 708 O O . TRP A 1 90 ? -11.797 9.035 1.593 1.00 98.00 90 TRP A O 1
ATOM 718 N N . GLU A 1 91 ? -9.879 8.112 2.328 1.00 98.19 91 GLU A N 1
ATOM 719 C CA . GLU A 1 91 ? -9.019 9.162 1.792 1.00 98.19 91 GLU A CA 1
ATOM 720 C C . GLU A 1 91 ? -9.049 9.221 0.267 1.00 98.19 91 GLU A C 1
ATOM 722 O O . GLU A 1 91 ? -9.220 10.299 -0.306 1.00 98.19 91 GLU A O 1
ATOM 727 N N . MET A 1 92 ? -9.004 8.066 -0.401 1.00 96.88 92 MET A N 1
ATOM 728 C CA . MET A 1 92 ? -9.120 7.992 -1.859 1.00 96.88 92 MET A CA 1
ATOM 729 C C . MET A 1 92 ? -10.426 8.618 -2.372 1.00 96.88 92 MET A C 1
ATOM 731 O O . MET A 1 92 ? -10.458 9.196 -3.458 1.00 96.88 92 MET A O 1
ATOM 735 N N . MET A 1 93 ? -11.500 8.519 -1.583 1.00 97.69 93 MET A N 1
ATOM 736 C CA . MET A 1 93 ? -12.809 9.100 -1.892 1.00 97.69 93 MET A CA 1
ATOM 737 C C . MET A 1 93 ? -12.988 10.538 -1.365 1.00 97.69 93 MET A C 1
ATOM 739 O O . MET A 1 93 ? -14.071 11.106 -1.505 1.00 97.69 93 MET A O 1
ATOM 743 N N . GLY A 1 94 ? -11.937 11.152 -0.810 1.00 97.44 94 GLY A N 1
ATOM 744 C CA . GLY A 1 94 ? -11.882 12.580 -0.485 1.00 97.44 94 GLY A CA 1
ATOM 745 C C . GLY A 1 94 ? -12.019 12.941 0.996 1.00 97.44 94 GLY A C 1
ATOM 746 O O . GLY A 1 94 ? -12.181 14.121 1.308 1.00 97.44 94 GLY A O 1
ATOM 747 N N . LEU A 1 95 ? -11.972 11.970 1.912 1.00 98.25 95 LEU A N 1
ATOM 748 C CA . LEU A 1 95 ? -11.965 12.240 3.353 1.00 98.25 95 LEU A CA 1
ATOM 749 C C . LEU A 1 95 ? -10.539 12.420 3.893 1.00 98.25 95 LEU A C 1
ATOM 751 O O . LEU A 1 95 ? -9.564 12.020 3.277 1.00 98.25 95 LEU A O 1
ATOM 755 N N . HIS A 1 96 ? -10.408 13.039 5.064 1.00 98.00 96 HIS A N 1
ATOM 756 C CA . HIS A 1 96 ? -9.135 13.138 5.777 1.00 98.00 96 HIS A CA 1
ATOM 757 C C . HIS A 1 96 ? -9.349 12.670 7.212 1.00 98.00 96 HIS A C 1
ATOM 759 O O . HIS A 1 96 ? -10.065 13.314 7.984 1.00 98.00 96 HIS A O 1
ATOM 765 N N . ILE A 1 97 ? -8.769 11.522 7.548 1.00 97.62 97 ILE A N 1
ATOM 766 C CA . ILE A 1 97 ? -9.012 10.834 8.810 1.00 97.62 97 ILE A CA 1
ATOM 767 C C . ILE A 1 97 ? -7.925 11.223 9.804 1.00 97.62 97 ILE A C 1
ATOM 769 O O . ILE A 1 97 ? -6.744 10.954 9.610 1.00 97.62 97 ILE A O 1
ATOM 773 N N . THR A 1 98 ? -8.342 11.873 10.888 1.00 96.50 98 THR A N 1
ATOM 774 C CA . THR A 1 98 ? -7.457 12.402 11.939 1.00 96.50 98 THR A CA 1
ATOM 775 C C . THR A 1 98 ? -7.527 11.605 13.241 1.00 96.50 98 THR A C 1
ATOM 777 O O . THR A 1 98 ? -6.902 11.972 14.236 1.00 96.50 98 THR A O 1
ATOM 780 N N . LYS A 1 99 ? -8.277 10.498 13.244 1.00 95.38 99 LYS A N 1
ATOM 781 C CA . LYS A 1 99 ? -8.348 9.549 14.354 1.00 95.38 99 LYS A CA 1
ATOM 782 C C . LYS A 1 99 ? -8.251 8.119 13.808 1.00 95.38 99 LYS A C 1
ATOM 784 O O . LYS A 1 99 ? -9.170 7.716 13.097 1.00 95.38 99 LYS A O 1
ATOM 789 N N . PRO A 1 100 ? -7.193 7.355 14.133 1.00 93.38 100 PRO A N 1
ATOM 790 C CA . PRO A 1 100 ? -7.023 6.008 13.600 1.00 93.38 100 PRO A CA 1
ATOM 791 C C . PRO A 1 100 ? -8.033 5.026 14.183 1.00 93.38 100 PRO A C 1
ATOM 793 O O . PRO A 1 100 ? -8.464 5.151 15.338 1.00 93.38 100 PRO A O 1
ATOM 796 N N . PHE A 1 101 ? -8.328 3.982 13.414 1.00 93.56 101 PHE A N 1
ATOM 797 C CA . PHE A 1 101 ? -8.927 2.770 1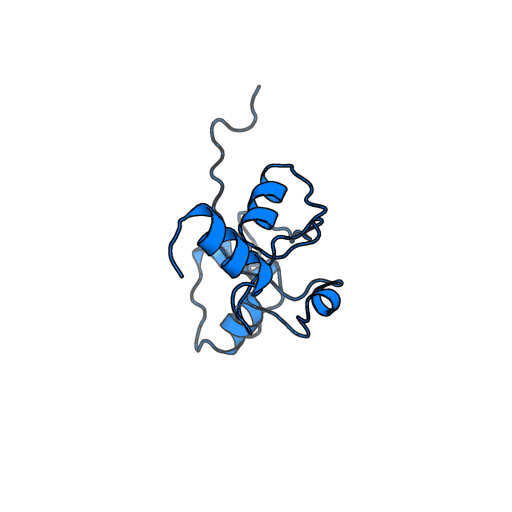3.952 1.00 93.56 101 PHE A CA 1
ATOM 798 C C . PHE A 1 101 ? -7.898 1.990 14.781 1.00 93.56 101 PHE A C 1
ATOM 800 O O . PHE A 1 101 ? -6.698 2.013 14.512 1.00 93.56 101 PHE A O 1
ATOM 807 N N . ARG A 1 102 ? -8.368 1.308 15.829 1.00 92.31 102 ARG A N 1
ATOM 808 C CA . ARG A 1 102 ? -7.514 0.501 16.711 1.00 92.31 102 ARG A CA 1
ATOM 809 C C . ARG A 1 102 ? -7.533 -0.954 16.264 1.00 92.31 102 ARG A C 1
ATOM 811 O O . ARG A 1 102 ? -8.605 -1.512 16.046 1.00 92.31 102 ARG A O 1
ATOM 818 N N . THR A 1 103 ? -6.361 -1.572 16.211 1.00 91.81 103 THR A N 1
ATOM 819 C CA . THR A 1 103 ? -6.203 -3.023 16.090 1.00 91.81 103 THR A CA 1
ATOM 820 C C . THR A 1 103 ? -5.982 -3.642 17.470 1.00 91.81 103 THR A C 1
ATOM 822 O O . THR A 1 103 ? -5.486 -2.993 18.391 1.00 91.81 103 THR A O 1
ATOM 825 N N . PHE A 1 104 ? -6.362 -4.910 17.620 1.00 94.50 104 PHE A N 1
ATOM 826 C CA . PHE A 1 104 ? -6.325 -5.643 18.891 1.00 94.50 104 PHE A CA 1
ATOM 827 C C . PHE A 1 104 ? -5.551 -6.964 18.751 1.00 94.50 104 PHE A C 1
ATOM 829 O O . PHE A 1 104 ? -5.968 -8.001 19.257 1.00 94.50 104 PHE A O 1
ATOM 836 N N . THR A 1 105 ? -4.449 -6.938 17.998 1.00 89.75 105 THR A N 1
ATOM 837 C CA . THR A 1 105 ? -3.753 -8.145 17.524 1.00 89.75 105 THR A CA 1
ATOM 838 C C . THR A 1 105 ? -2.967 -8.869 18.618 1.00 89.75 105 THR A C 1
ATOM 840 O O . THR A 1 105 ? -2.929 -10.092 18.625 1.00 89.75 105 THR A O 1
ATOM 843 N N . GLU A 1 106 ? -2.344 -8.136 19.544 1.00 89.81 106 GLU A N 1
ATOM 844 C CA . GLU A 1 106 ? -1.437 -8.728 20.541 1.00 89.81 106 GLU A CA 1
ATOM 845 C C . GLU A 1 106 ? -2.167 -9.271 21.772 1.00 89.81 106 GLU A C 1
ATOM 847 O O . GLU A 1 106 ? -1.822 -10.329 22.291 1.00 89.81 106 GLU A O 1
ATOM 852 N N . THR A 1 107 ? -3.172 -8.540 22.256 1.00 93.06 107 THR A N 1
ATOM 853 C CA . THR A 1 107 ? -3.809 -8.801 23.557 1.00 93.06 107 THR A CA 1
ATOM 854 C C . THR A 1 107 ? -5.319 -9.012 23.469 1.00 93.06 107 THR A C 1
ATOM 856 O O . THR A 1 107 ? -5.951 -9.303 24.482 1.00 93.06 107 THR A O 1
ATOM 859 N N . GLY A 1 108 ? -5.914 -8.902 22.275 1.00 95.25 108 GLY A N 1
ATOM 860 C CA . GLY A 1 108 ? -7.365 -8.916 22.103 1.00 95.25 108 GLY A CA 1
ATOM 861 C C . GLY A 1 108 ? -8.036 -7.628 22.595 1.00 95.25 108 GLY A C 1
ATOM 862 O O . GLY A 1 108 ? -7.400 -6.585 22.772 1.00 95.25 108 GLY A O 1
ATOM 863 N N . PHE A 1 109 ? -9.359 -7.670 22.761 1.00 96.94 109 PHE A N 1
ATOM 864 C CA . PHE A 1 109 ? -10.112 -6.509 23.232 1.00 96.94 109 PHE A CA 1
ATOM 865 C C . PHE A 1 109 ? -9.776 -6.176 24.698 1.00 96.94 109 PHE A C 1
ATOM 867 O O . PHE A 1 109 ? -9.606 -7.088 25.506 1.00 96.94 109 PHE A O 1
ATOM 874 N N . PRO A 1 110 ? -9.739 -4.886 25.085 1.00 96.19 110 PRO A N 1
ATOM 875 C CA . PRO A 1 110 ? -9.533 -4.490 26.473 1.00 96.19 110 PRO A CA 1
ATOM 876 C C . PRO A 1 110 ? -10.604 -5.082 27.390 1.00 96.19 110 PRO A C 1
ATOM 878 O O . PRO A 1 110 ? -11.784 -5.099 27.030 1.00 96.19 110 PRO A O 1
ATOM 881 N N . GLN A 1 111 ? -10.215 -5.481 28.605 1.00 96.44 111 GLN A N 1
ATOM 882 C CA . GLN A 1 111 ? -11.142 -6.070 29.577 1.00 96.44 111 GLN A CA 1
ATOM 883 C C . GLN A 1 111 ? -12.344 -5.159 29.871 1.00 96.44 111 GLN A C 1
ATOM 885 O O . GLN A 1 111 ? -13.448 -5.649 30.070 1.00 96.44 111 GLN A O 1
ATOM 890 N N . GLU A 1 112 ? -12.156 -3.837 29.844 1.00 97.12 112 GLU A N 1
ATOM 891 C CA . GLU A 1 112 ? -13.240 -2.859 29.991 1.00 97.12 112 GLU A CA 1
AT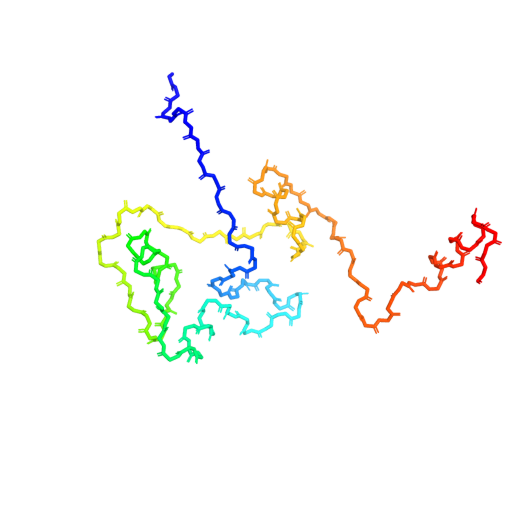OM 892 C C . GLU A 1 112 ? -14.322 -3.016 28.910 1.00 97.12 112 GLU A C 1
ATOM 894 O O . GLU A 1 112 ? -15.509 -3.033 29.228 1.00 97.12 112 GLU A O 1
ATOM 899 N N . LEU A 1 113 ? -13.922 -3.208 27.647 1.00 97.12 113 LEU A N 1
ATOM 900 C CA . LEU A 1 113 ? -14.852 -3.406 26.535 1.00 97.12 113 LEU A CA 1
ATOM 901 C C . LEU A 1 113 ? -15.604 -4.736 26.669 1.00 97.12 113 LEU A C 1
ATOM 903 O O . LEU A 1 113 ? -16.812 -4.788 26.446 1.00 97.12 113 LEU A O 1
ATOM 907 N N . ILE A 1 114 ? -14.895 -5.799 27.059 1.00 97.38 114 ILE A N 1
ATOM 908 C CA . ILE A 1 114 ? -15.488 -7.126 27.276 1.00 97.38 114 ILE A CA 1
ATOM 909 C C . ILE A 1 114 ? -16.498 -7.075 28.430 1.00 97.38 114 ILE A C 1
ATOM 911 O O . ILE A 1 114 ? -17.620 -7.555 28.285 1.00 97.38 114 ILE A O 1
ATOM 915 N N . ASN A 1 115 ? -16.133 -6.449 29.551 1.00 97.94 115 ASN A N 1
ATOM 916 C CA . ASN A 1 115 ? -16.997 -6.318 30.724 1.00 97.94 115 ASN A CA 1
ATOM 917 C C . ASN A 1 115 ? -18.269 -5.525 30.411 1.00 97.94 115 ASN A C 1
ATOM 919 O O . ASN A 1 115 ? -19.358 -5.911 30.836 1.00 97.94 115 ASN A O 1
ATOM 923 N N . GLU A 1 116 ? -18.146 -4.433 29.657 1.00 98.12 116 GLU A N 1
ATOM 924 C CA . GLU A 1 116 ? -19.304 -3.642 29.247 1.00 98.12 116 GLU A CA 1
ATOM 925 C C . GLU A 1 116 ? -20.223 -4.443 28.317 1.00 98.12 116 GLU A C 1
ATOM 927 O O . GLU A 1 116 ? -21.440 -4.449 28.508 1.00 98.12 116 GLU A O 1
ATOM 932 N N . LEU A 1 117 ? -19.662 -5.201 27.369 1.00 98.25 117 LEU A N 1
ATOM 933 C CA . LEU A 1 117 ? -20.450 -6.088 26.513 1.00 98.25 117 LEU A CA 1
ATOM 934 C C . LEU A 1 117 ? -21.170 -7.177 27.328 1.00 98.25 117 LEU A C 1
ATOM 936 O O . LEU A 1 117 ? -22.356 -7.430 27.103 1.00 98.25 117 LEU A O 1
ATOM 940 N N . ALA A 1 118 ? -20.494 -7.788 28.302 1.00 98.06 118 ALA A N 1
ATOM 941 C CA . ALA A 1 118 ? -21.081 -8.796 29.183 1.00 98.06 118 ALA A CA 1
ATOM 942 C C . ALA A 1 118 ? -22.247 -8.224 30.005 1.00 98.06 118 ALA A C 1
ATOM 944 O O . ALA A 1 118 ? -23.327 -8.818 30.071 1.00 98.06 118 ALA A O 1
ATOM 945 N N . ARG A 1 119 ? -22.071 -7.018 30.560 1.00 98.06 119 ARG A N 1
ATOM 946 C CA . ARG A 1 119 ? -23.106 -6.299 31.316 1.00 98.06 119 ARG A CA 1
ATOM 947 C C . ARG A 1 119 ? -24.343 -6.005 30.466 1.00 98.06 119 ARG A C 1
ATOM 949 O O . ARG A 1 119 ? -25.461 -6.152 30.951 1.00 98.06 119 ARG A O 1
ATOM 956 N N . GLN A 1 120 ? -24.150 -5.592 29.215 1.00 98.12 120 GLN A N 1
ATOM 957 C CA . GLN A 1 120 ? -25.240 -5.243 28.295 1.00 98.12 120 GLN A CA 1
ATOM 958 C C . GLN A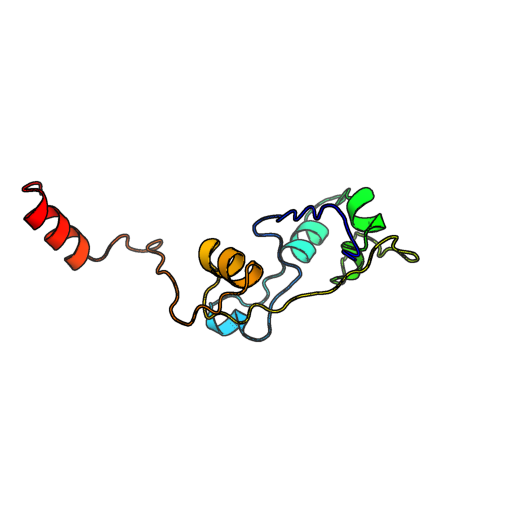 1 120 ? -25.979 -6.474 27.753 1.00 98.12 120 GLN A C 1
ATOM 960 O O . GLN A 1 120 ? -27.163 -6.397 27.434 1.00 98.12 120 GLN A O 1
ATOM 965 N N . THR A 1 121 ? -25.291 -7.612 27.642 1.00 98.19 121 THR A N 1
ATOM 966 C CA . THR A 1 121 ? -25.849 -8.841 27.052 1.00 98.19 121 THR A CA 1
ATOM 967 C C . THR A 1 121 ? -26.334 -9.860 28.084 1.00 98.19 121 THR A C 1
ATOM 969 O O . THR A 1 121 ? -27.036 -10.803 27.718 1.00 98.19 121 THR A O 1
ATOM 972 N N . GLY A 1 122 ? -25.974 -9.694 29.361 1.00 96.94 122 GLY A N 1
ATOM 973 C CA . GLY A 1 122 ? -26.289 -10.645 30.431 1.00 96.94 122 GLY A CA 1
ATOM 974 C C . GLY A 1 122 ? -25.541 -11.978 30.308 1.00 96.94 122 GLY A C 1
ATOM 975 O O . GLY A 1 122 ? -26.003 -12.983 30.847 1.00 96.94 122 GLY A O 1
ATOM 976 N N . ARG A 1 123 ? -24.424 -12.013 29.569 1.00 92.19 123 ARG A N 1
ATOM 977 C CA . ARG A 1 123 ? -23.599 -13.208 29.329 1.00 92.19 123 ARG A CA 1
ATOM 978 C C . ARG A 1 123 ? -22.149 -12.913 29.705 1.00 92.19 123 ARG A C 1
ATOM 980 O O . ARG A 1 123 ? -21.607 -11.918 29.240 1.00 92.19 123 ARG A O 1
ATOM 987 N N . THR A 1 124 ? -21.555 -13.768 30.536 1.00 84.19 124 THR A N 1
ATOM 988 C CA . THR A 1 124 ? -20.151 -13.688 30.981 1.00 84.19 124 THR A CA 1
ATOM 989 C C . THR A 1 124 ? -19.279 -14.683 30.248 1.00 84.19 124 THR A C 1
ATOM 991 O O . THR A 1 124 ? -19.744 -15.841 30.127 1.00 84.19 124 THR A O 1
#